Protein AF-A0A401P271-F1 (afdb_monomer_lite)

Radius of gyration: 19.72 Å; chains: 1; bounding box: 43×24×59 Å

Structure (mmCIF, N/CA/C/O backbone):
data_AF-A0A401P271-F1
#
_entry.id   AF-A0A401P271-F1
#
loop_
_atom_site.group_PDB
_atom_site.id
_atom_site.type_symbol
_atom_site.label_atom_id
_atom_site.label_alt_id
_atom_site.label_comp_id
_atom_site.label_asym_id
_atom_site.label_entity_id
_atom_site.label_seq_id
_atom_site.pdbx_PDB_ins_code
_atom_site.Cartn_x
_atom_site.Cartn_y
_atom_site.Cartn_z
_atom_site.occupancy
_atom_site.B_iso_or_equiv
_atom_site.auth_seq_id
_atom_site.auth_comp_id
_atom_site.auth_asym_id
_atom_site.auth_atom_id
_atom_site.pdbx_PDB_model_num
ATOM 1 N N . MET A 1 1 ? -1.888 -8.517 13.134 1.00 78.06 1 MET A N 1
ATOM 2 C CA . MET A 1 1 ? -0.996 -9.014 12.062 1.00 78.06 1 MET A CA 1
ATOM 3 C C . MET A 1 1 ? -1.303 -8.370 10.717 1.00 78.06 1 MET A C 1
ATOM 5 O O . MET A 1 1 ? -0.368 -7.885 10.106 1.00 78.06 1 MET A O 1
ATOM 9 N N . ILE A 1 2 ? -2.577 -8.272 10.311 1.00 83.25 2 ILE A N 1
ATOM 10 C CA . ILE A 1 2 ? -3.000 -7.680 9.024 1.00 83.25 2 ILE A CA 1
ATOM 11 C C . ILE A 1 2 ? -2.394 -6.288 8.758 1.00 83.25 2 ILE A C 1
ATOM 13 O O . ILE A 1 2 ? -1.794 -6.105 7.713 1.00 83.25 2 ILE A O 1
ATOM 17 N N . PHE A 1 3 ? -2.437 -5.361 9.724 1.00 85.31 3 PHE A N 1
ATOM 18 C CA . PHE A 1 3 ? -1.836 -4.020 9.586 1.00 85.31 3 PHE A CA 1
ATOM 19 C C . PHE A 1 3 ? -0.322 -4.030 9.295 1.00 85.31 3 PHE A C 1
ATOM 21 O O . PHE A 1 3 ? 0.171 -3.300 8.441 1.00 85.31 3 PHE A O 1
ATOM 28 N N . ILE A 1 4 ? 0.439 -4.863 10.012 1.00 85.88 4 ILE A N 1
ATOM 29 C CA . ILE A 1 4 ? 1.894 -4.948 9.816 1.00 85.88 4 ILE A CA 1
ATOM 30 C C . ILE A 1 4 ? 2.199 -5.623 8.478 1.00 85.88 4 ILE A C 1
ATOM 32 O O . ILE A 1 4 ? 3.094 -5.184 7.764 1.00 85.88 4 ILE A O 1
ATOM 36 N N . LEU A 1 5 ? 1.437 -6.654 8.110 1.00 86.44 5 LEU A N 1
ATOM 37 C CA . LEU A 1 5 ? 1.614 -7.357 6.845 1.00 86.44 5 LEU A CA 1
ATOM 38 C C . LEU A 1 5 ? 1.284 -6.457 5.642 1.00 86.44 5 LEU A C 1
ATOM 40 O O . LEU A 1 5 ? 2.012 -6.488 4.655 1.00 86.44 5 LEU A O 1
ATOM 44 N N . SER A 1 6 ? 0.251 -5.614 5.738 1.00 85.38 6 SER A N 1
ATOM 45 C CA . SER A 1 6 ? -0.121 -4.692 4.659 1.00 85.38 6 SER A CA 1
ATOM 46 C C . SER A 1 6 ? 0.907 -3.581 4.438 1.00 85.38 6 SER A C 1
ATOM 48 O O . SER A 1 6 ? 1.086 -3.139 3.311 1.00 85.38 6 SER A O 1
ATOM 50 N N . LEU A 1 7 ? 1.597 -3.132 5.490 1.00 85.38 7 LEU A N 1
ATOM 51 C CA . LEU A 1 7 ? 2.598 -2.067 5.381 1.00 85.38 7 LEU A CA 1
ATOM 52 C C . LEU A 1 7 ? 4.010 -2.616 5.178 1.00 85.38 7 LEU A C 1
ATOM 54 O O . LEU A 1 7 ? 4.631 -2.404 4.140 1.00 85.38 7 LEU A O 1
ATOM 58 N N . PHE A 1 8 ? 4.515 -3.357 6.161 1.00 87.81 8 PHE A N 1
ATOM 59 C CA . PHE A 1 8 ? 5.881 -3.874 6.151 1.00 87.81 8 PHE A CA 1
ATOM 60 C C . PHE A 1 8 ? 6.037 -5.097 5.251 1.00 87.81 8 PHE A C 1
ATOM 62 O O . PHE A 1 8 ? 7.075 -5.246 4.615 1.00 87.81 8 PHE A O 1
ATOM 69 N N . GLY A 1 9 ? 5.017 -5.955 5.164 1.00 89.69 9 GLY A N 1
ATOM 70 C CA . GLY A 1 9 ? 5.049 -7.109 4.261 1.00 89.69 9 GLY A CA 1
ATOM 71 C C . GLY A 1 9 ? 5.098 -6.680 2.795 1.00 89.69 9 GLY A C 1
ATOM 72 O O . GLY A 1 9 ? 5.926 -7.181 2.039 1.00 89.69 9 GLY A O 1
ATOM 73 N N . TYR A 1 10 ? 4.284 -5.694 2.412 1.00 88.94 10 TYR A N 1
ATOM 74 C CA . TYR A 1 10 ? 4.315 -5.127 1.062 1.00 88.94 10 TYR A CA 1
ATOM 75 C C . TYR A 1 10 ? 5.631 -4.394 0.756 1.00 88.94 10 TYR A C 1
ATOM 77 O O . TYR A 1 10 ? 6.183 -4.542 -0.333 1.00 88.94 10 TYR A O 1
ATOM 85 N N . LEU A 1 11 ? 6.191 -3.670 1.732 1.00 87.50 11 LEU A N 1
ATOM 86 C CA . LEU A 1 11 ? 7.499 -3.028 1.587 1.00 87.50 11 LEU A CA 1
ATOM 87 C C . LEU A 1 11 ? 8.622 -4.056 1.383 1.00 87.50 11 LEU A C 1
ATOM 89 O O . LEU A 1 11 ? 9.438 -3.898 0.477 1.00 87.50 11 LEU A O 1
ATOM 93 N N . ALA A 1 12 ? 8.649 -5.132 2.174 1.00 89.25 12 ALA A N 1
ATOM 94 C CA . ALA A 1 12 ? 9.623 -6.210 2.008 1.00 89.25 12 ALA A CA 1
ATOM 95 C C . ALA A 1 12 ? 9.479 -6.896 0.641 1.00 89.25 12 ALA A C 1
ATOM 97 O O . ALA A 1 12 ? 10.479 -7.144 -0.032 1.00 89.25 12 ALA A O 1
ATOM 98 N N . PHE A 1 13 ? 8.240 -7.133 0.199 1.00 88.56 13 PHE A N 1
ATOM 99 C CA . PHE A 1 13 ? 7.954 -7.651 -1.135 1.00 88.56 13 PHE A CA 1
ATOM 100 C C . PHE A 1 13 ? 8.506 -6.737 -2.239 1.00 88.56 13 PHE A C 1
ATOM 102 O O . PHE A 1 13 ? 9.190 -7.230 -3.131 1.00 88.56 13 PHE A O 1
ATOM 109 N N . MET A 1 14 ? 8.302 -5.415 -2.156 1.00 84.69 14 MET A N 1
ATOM 110 C CA . MET A 1 14 ? 8.881 -4.469 -3.120 1.00 84.69 14 MET A CA 1
ATOM 111 C C . MET A 1 14 ? 10.412 -4.497 -3.145 1.00 84.69 14 MET A C 1
ATOM 113 O O . MET A 1 14 ? 11.004 -4.381 -4.215 1.00 84.69 14 MET A O 1
ATOM 117 N N . VAL A 1 15 ? 11.067 -4.637 -1.988 1.00 86.06 15 VAL A N 1
ATOM 118 C CA . VAL A 1 15 ? 12.535 -4.721 -1.908 1.00 86.06 15 VAL A CA 1
ATOM 119 C C . VAL A 1 15 ? 13.042 -5.976 -2.612 1.00 86.06 15 VAL A C 1
ATOM 121 O O . VAL A 1 15 ? 13.961 -5.887 -3.424 1.00 86.06 15 VAL A O 1
ATOM 124 N N . ILE A 1 16 ? 12.410 -7.124 -2.354 1.00 86.94 16 ILE A N 1
ATOM 125 C CA . ILE A 1 16 ? 12.752 -8.391 -3.011 1.00 86.94 16 ILE A CA 1
ATOM 126 C C . ILE A 1 16 ? 12.487 -8.291 -4.518 1.00 86.94 16 ILE A C 1
ATOM 128 O O . ILE A 1 16 ? 13.346 -8.652 -5.317 1.00 86.94 16 ILE A O 1
ATOM 132 N N . PHE A 1 17 ? 11.342 -7.733 -4.919 1.00 83.25 17 PHE A N 1
ATOM 133 C CA . PHE A 1 17 ? 10.996 -7.543 -6.326 1.00 83.25 17 PHE A CA 1
ATOM 134 C C . PHE A 1 17 ? 12.008 -6.643 -7.043 1.00 83.25 17 PHE A C 1
ATOM 136 O O . PHE A 1 17 ? 12.480 -6.983 -8.127 1.00 83.25 17 PHE A O 1
ATOM 143 N N . LYS A 1 18 ? 12.412 -5.533 -6.410 1.00 79.50 18 LYS A N 1
ATOM 144 C CA . LYS A 1 18 ? 13.455 -4.650 -6.937 1.00 79.50 18 LYS A CA 1
ATOM 145 C C . LYS A 1 18 ? 14.773 -5.398 -7.122 1.00 79.50 18 LYS A C 1
ATOM 147 O O . LYS A 1 18 ? 15.392 -5.240 -8.165 1.00 79.50 18 LYS A O 1
ATOM 152 N N . TRP A 1 19 ? 15.192 -6.211 -6.152 1.00 80.12 19 TRP A N 1
ATOM 153 C CA . TRP A 1 19 ? 16.415 -7.016 -6.261 1.00 80.12 19 TRP A CA 1
ATOM 154 C C . TRP A 1 19 ? 16.359 -8.065 -7.374 1.00 80.12 19 TRP A C 1
ATOM 156 O O . TRP A 1 19 ? 17.380 -8.326 -8.000 1.00 80.12 19 TRP A O 1
ATOM 166 N N . CYS A 1 20 ? 15.191 -8.654 -7.639 1.00 79.19 20 CYS A N 1
ATOM 167 C CA . CYS A 1 20 ? 15.037 -9.634 -8.714 1.00 79.19 20 CYS A CA 1
ATOM 168 C C . CYS A 1 20 ? 15.005 -8.999 -10.114 1.00 79.19 20 CYS A C 1
ATOM 170 O O . CYS A 1 20 ? 15.513 -9.604 -11.053 1.00 79.19 20 CYS A O 1
ATOM 172 N N . PHE A 1 21 ? 14.404 -7.813 -10.264 1.00 69.44 21 PHE A N 1
ATOM 173 C CA . PHE A 1 21 ? 14.169 -7.191 -11.576 1.00 69.44 21 PHE A CA 1
ATOM 174 C C . PHE A 1 21 ? 15.183 -6.104 -11.966 1.00 69.44 21 PHE A C 1
ATOM 176 O O . PHE A 1 21 ? 15.479 -5.956 -13.151 1.00 69.44 21 PHE A O 1
ATOM 183 N N . TYR A 1 22 ? 15.739 -5.346 -11.016 1.00 68.50 22 TYR A N 1
ATOM 184 C CA . TYR A 1 22 ? 16.688 -4.267 -11.313 1.00 68.50 22 TYR A CA 1
ATOM 185 C C . TYR A 1 22 ? 18.136 -4.742 -11.132 1.00 68.50 22 TYR A C 1
ATOM 187 O O . TYR A 1 22 ? 18.648 -4.811 -10.017 1.00 68.50 22 TYR A O 1
ATOM 195 N N . ASN A 1 23 ? 18.808 -5.031 -12.2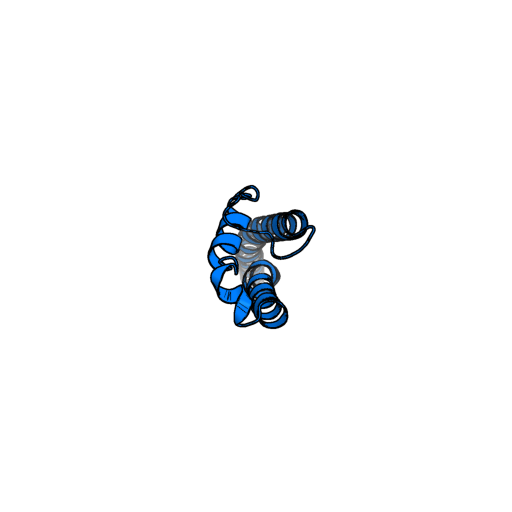52 1.00 59.88 23 ASN A N 1
ATOM 196 C CA . ASN A 1 23 ? 20.247 -5.316 -12.312 1.00 59.88 23 ASN A CA 1
ATOM 197 C C . ASN A 1 23 ? 21.102 -4.031 -12.323 1.00 59.88 23 ASN A C 1
ATOM 199 O O . ASN A 1 23 ? 20.602 -2.932 -12.570 1.00 59.88 23 ASN A O 1
ATOM 203 N N . VAL A 1 24 ? 22.411 -4.187 -12.073 1.00 57.81 24 VAL A N 1
ATOM 204 C CA . VAL A 1 24 ? 23.428 -3.123 -11.896 1.00 57.81 24 VAL A CA 1
ATOM 205 C C . VAL A 1 24 ? 23.394 -2.036 -12.988 1.00 57.81 24 VAL A C 1
ATOM 207 O O . VAL A 1 24 ? 23.649 -0.872 -12.687 1.00 57.81 24 VAL A O 1
ATOM 210 N N . GLU A 1 25 ? 23.000 -2.373 -14.218 1.00 54.78 25 GLU A N 1
ATOM 211 C CA . GLU A 1 25 ? 22.943 -1.444 -15.360 1.00 54.78 25 GLU A CA 1
ATOM 212 C C . GLU A 1 25 ? 21.730 -0.491 -15.357 1.00 54.78 25 GLU A C 1
ATOM 214 O O . GLU A 1 25 ? 21.777 0.569 -15.972 1.00 54.78 25 GLU A O 1
ATOM 219 N N . ILE A 1 26 ? 20.658 -0.815 -14.623 1.00 56.19 26 ILE A N 1
ATOM 220 C CA . ILE A 1 26 ? 19.389 -0.051 -14.590 1.00 56.19 26 ILE A CA 1
ATOM 221 C C . ILE A 1 26 ? 19.219 0.674 -13.239 1.00 56.19 26 ILE A C 1
ATOM 223 O O . ILE A 1 26 ? 18.224 1.351 -12.983 1.00 56.19 26 ILE A O 1
ATOM 227 N N . SER A 1 27 ? 20.218 0.576 -12.355 1.00 55.28 27 SER A N 1
ATOM 228 C CA . SER A 1 27 ? 20.181 1.120 -10.991 1.00 55.28 27 SER A CA 1
ATOM 229 C C . SER A 1 27 ? 19.935 2.638 -10.945 1.00 55.28 27 SER A C 1
ATOM 231 O O . SER A 1 27 ? 19.288 3.127 -10.022 1.00 55.28 27 SER A O 1
ATOM 233 N N . GLN A 1 28 ? 20.375 3.385 -11.966 1.00 55.16 28 GLN A N 1
ATOM 234 C CA . GLN A 1 28 ? 20.173 4.840 -12.040 1.00 55.16 28 GLN A CA 1
ATOM 235 C C . GLN A 1 28 ? 18.738 5.264 -12.386 1.00 55.16 28 GLN A C 1
ATOM 237 O O . GLN A 1 28 ? 18.345 6.378 -12.058 1.00 55.16 28 GLN A O 1
ATOM 242 N N . ILE A 1 29 ? 17.957 4.384 -13.017 1.00 58.47 29 ILE A N 1
ATOM 243 C CA . ILE A 1 29 ? 16.548 4.627 -13.382 1.00 58.47 29 ILE A CA 1
ATOM 244 C C . ILE A 1 29 ? 15.619 3.966 -12.347 1.00 58.47 29 ILE A C 1
ATOM 246 O O . ILE A 1 29 ? 14.399 4.110 -12.393 1.00 58.47 29 ILE A O 1
ATOM 250 N N . ALA A 1 30 ? 16.189 3.223 -11.394 1.00 62.97 30 ALA A N 1
ATOM 251 C CA . ALA A 1 30 ? 15.430 2.435 -10.446 1.00 62.97 30 ALA A CA 1
ATOM 252 C C . ALA A 1 30 ? 14.615 3.348 -9.513 1.00 62.97 30 ALA A C 1
ATOM 254 O O . ALA A 1 30 ? 15.204 4.121 -8.747 1.00 62.97 30 ALA A O 1
ATOM 255 N N . PRO A 1 31 ? 13.277 3.223 -9.504 1.00 67.75 31 PRO A N 1
ATOM 256 C CA . PRO A 1 31 ? 12.430 4.071 -8.689 1.00 67.75 31 PRO A CA 1
ATOM 257 C C . PRO A 1 31 ? 12.767 3.947 -7.202 1.00 67.75 31 PRO A C 1
ATOM 259 O O . PRO A 1 31 ? 13.207 2.899 -6.691 1.00 67.75 31 PRO A O 1
ATOM 262 N N . SER A 1 32 ? 12.556 5.039 -6.476 1.00 80.81 32 SER A N 1
ATOM 263 C CA . SER A 1 32 ? 12.790 5.060 -5.039 1.00 80.81 32 SER A CA 1
ATOM 264 C C . SER A 1 32 ? 11.629 4.373 -4.323 1.00 80.81 32 SER A C 1
ATOM 266 O O . SER A 1 32 ? 10.548 4.943 -4.201 1.00 80.81 32 SER A O 1
ATOM 268 N N . ILE A 1 33 ? 11.863 3.161 -3.801 1.00 82.94 33 ILE A N 1
ATOM 269 C CA . ILE A 1 33 ? 10.866 2.371 -3.042 1.00 82.94 33 ILE A CA 1
ATOM 270 C C . ILE A 1 33 ? 10.225 3.212 -1.931 1.00 82.94 33 ILE A C 1
ATOM 272 O O . ILE A 1 33 ? 9.024 3.130 -1.702 1.00 82.94 33 ILE A O 1
ATOM 276 N N . LEU A 1 34 ? 11.023 4.050 -1.263 1.00 82.62 34 LEU A N 1
ATOM 277 C CA . LEU A 1 34 ? 10.554 4.933 -0.198 1.00 82.62 34 LEU A CA 1
ATOM 278 C C . LEU A 1 34 ? 9.523 5.947 -0.720 1.00 82.62 34 LEU A C 1
ATOM 280 O O . LEU A 1 34 ? 8.467 6.101 -0.115 1.00 82.62 34 LEU A O 1
ATOM 284 N N . ILE A 1 35 ? 9.778 6.587 -1.865 1.00 84.00 35 ILE A N 1
ATOM 285 C CA . ILE A 1 35 ? 8.814 7.509 -2.478 1.00 84.00 35 ILE A CA 1
ATOM 286 C C . ILE A 1 35 ? 7.557 6.767 -2.929 1.00 84.00 35 ILE A C 1
ATOM 288 O O . ILE A 1 35 ? 6.466 7.242 -2.639 1.00 84.00 35 ILE A O 1
ATOM 292 N N . HIS A 1 36 ? 7.665 5.572 -3.519 1.00 83.56 36 HIS A N 1
ATOM 293 C CA . HIS A 1 36 ? 6.481 4.751 -3.813 1.00 83.56 36 HIS A CA 1
ATOM 294 C C . HIS A 1 36 ? 5.678 4.397 -2.560 1.00 83.56 36 HIS A C 1
ATOM 296 O O . HIS A 1 36 ? 4.450 4.382 -2.600 1.00 83.56 36 HIS A O 1
ATOM 302 N N . PHE A 1 37 ? 6.355 4.133 -1.445 1.00 85.44 37 PHE A N 1
ATOM 303 C CA . PHE A 1 37 ? 5.708 3.858 -0.171 1.00 85.44 37 PHE A CA 1
ATOM 304 C C . PHE A 1 37 ? 4.971 5.090 0.373 1.00 85.44 37 PHE A C 1
ATOM 306 O O . PHE A 1 37 ? 3.837 4.962 0.822 1.00 85.44 37 PHE A O 1
ATOM 313 N N . ILE A 1 38 ? 5.558 6.288 0.279 1.00 87.38 38 ILE A N 1
ATOM 314 C CA . ILE A 1 38 ? 4.886 7.547 0.650 1.00 87.38 38 ILE A CA 1
ATOM 315 C C . ILE A 1 38 ? 3.690 7.812 -0.273 1.00 87.38 38 ILE A C 1
ATOM 317 O O . ILE A 1 38 ? 2.583 8.077 0.195 1.00 87.38 38 ILE A O 1
ATOM 321 N N . ASN A 1 39 ? 3.906 7.707 -1.582 1.00 87.25 39 ASN A N 1
ATOM 322 C CA . ASN A 1 39 ? 2.907 7.969 -2.611 1.00 87.25 39 ASN A CA 1
ATOM 323 C C . ASN A 1 39 ? 1.701 7.032 -2.513 1.00 87.25 39 ASN A C 1
ATOM 325 O O . ASN A 1 39 ? 0.580 7.470 -2.749 1.00 87.25 39 ASN A O 1
ATOM 329 N N . MET A 1 40 ? 1.904 5.785 -2.081 1.00 87.06 40 MET A N 1
ATOM 330 C CA . MET A 1 40 ? 0.821 4.854 -1.767 1.00 87.06 40 MET A CA 1
ATOM 331 C C . MET A 1 40 ? -0.129 5.426 -0.705 1.00 87.06 40 MET A C 1
ATOM 333 O O . MET A 1 40 ? -1.337 5.370 -0.898 1.00 87.06 40 MET A O 1
ATOM 337 N N . PHE A 1 41 ? 0.384 6.014 0.383 1.00 85.94 41 PHE A N 1
ATOM 338 C CA . PHE A 1 41 ? -0.458 6.640 1.415 1.00 85.94 41 PHE A CA 1
ATOM 339 C C . PHE A 1 41 ? -1.103 7.951 0.963 1.00 85.94 41 PHE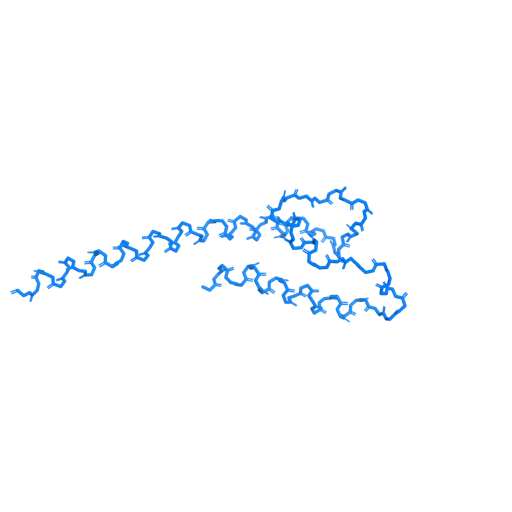 A C 1
ATOM 341 O O . PHE A 1 41 ? -2.180 8.296 1.444 1.00 85.94 41 PHE A O 1
ATOM 348 N N . LEU A 1 42 ? -0.439 8.684 0.066 1.00 86.00 42 LEU A N 1
ATOM 349 C CA . LEU A 1 42 ? -0.949 9.931 -0.505 1.00 86.00 42 LEU A CA 1
ATOM 350 C C . LEU A 1 42 ? -1.897 9.709 -1.694 1.00 86.00 42 LEU A C 1
ATOM 352 O O . LEU A 1 42 ? -2.490 10.673 -2.167 1.00 86.00 42 LEU A O 1
ATOM 356 N N . PHE A 1 43 ? -2.0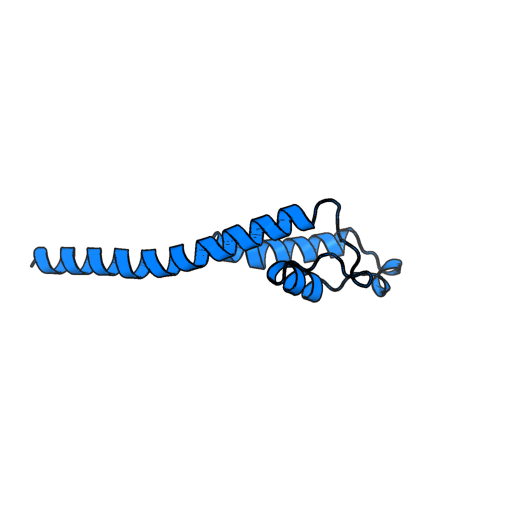56 8.464 -2.161 1.00 83.88 43 PHE A N 1
ATOM 357 C CA . PHE A 1 43 ? -2.784 8.104 -3.382 1.00 83.88 43 PHE A CA 1
ATOM 358 C C . PHE A 1 43 ? -2.288 8.854 -4.636 1.00 83.88 43 PHE A C 1
ATOM 360 O O . PHE A 1 43 ? -3.061 9.181 -5.539 1.00 83.88 43 PHE A O 1
ATOM 367 N N . THR A 1 44 ? -0.981 9.115 -4.705 1.00 83.06 44 THR A N 1
ATOM 368 C CA . THR A 1 44 ? -0.336 9.849 -5.802 1.00 83.06 44 THR A CA 1
ATOM 369 C C . THR A 1 44 ? 0.364 8.877 -6.748 1.00 83.06 44 THR A C 1
ATOM 371 O O . THR A 1 44 ? 1.439 8.379 -6.433 1.00 83.06 44 THR A O 1
ATOM 374 N N . TYR A 1 45 ? -0.210 8.624 -7.928 1.00 79.12 45 TYR A N 1
ATOM 375 C CA . TYR A 1 45 ? 0.324 7.631 -8.883 1.00 79.12 45 TYR A CA 1
ATOM 376 C C . TYR A 1 45 ? 0.824 8.225 -10.212 1.00 79.12 45 TYR A C 1
ATOM 378 O O . TYR A 1 45 ? 1.453 7.524 -10.994 1.00 79.12 45 TYR A O 1
ATOM 386 N N . ASN A 1 46 ? 0.588 9.518 -10.458 1.00 70.69 46 ASN A N 1
ATOM 387 C CA . ASN A 1 46 ? 0.849 10.179 -11.747 1.00 70.69 46 ASN A CA 1
ATOM 388 C C . ASN A 1 46 ? 2.192 10.929 -11.811 1.00 70.69 46 ASN A C 1
ATOM 390 O O . ASN A 1 46 ? 2.304 11.920 -12.529 1.00 70.69 46 ASN A O 1
ATOM 394 N N . ASP A 1 47 ? 3.195 10.523 -11.033 1.00 73.56 47 ASP A N 1
ATOM 395 C CA . ASP A 1 47 ? 4.489 11.208 -11.031 1.00 73.56 47 ASP A CA 1
ATOM 396 C C . ASP A 1 47 ? 5.381 10.678 -12.172 1.00 73.56 47 ASP A C 1
ATOM 398 O O . ASP A 1 47 ? 5.821 9.527 -12.110 1.00 73.56 47 ASP A O 1
ATOM 402 N N . PRO A 1 48 ? 5.685 11.488 -13.207 1.00 67.44 48 PRO A N 1
ATOM 403 C CA . PRO A 1 48 ? 6.515 11.061 -14.335 1.00 67.44 48 PRO A CA 1
ATOM 404 C C . PRO A 1 48 ? 7.959 10.727 -13.932 1.00 67.44 48 PRO A C 1
ATOM 406 O O . PRO A 1 48 ? 8.668 10.068 -14.688 1.00 67.44 48 PRO A O 1
ATOM 409 N N . SER A 1 49 ? 8.396 11.147 -12.742 1.00 68.06 49 SER A N 1
ATOM 410 C CA . SER A 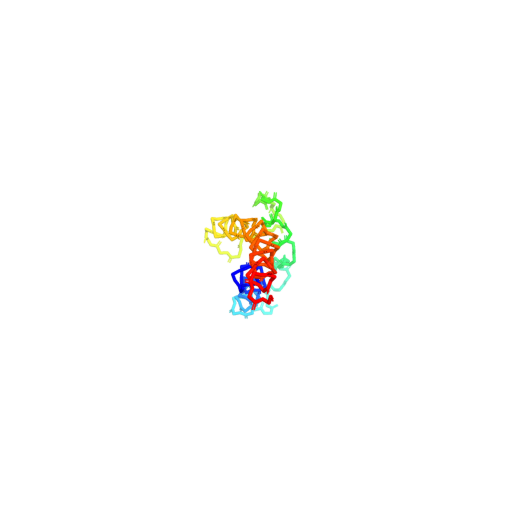1 49 ? 9.724 10.843 -12.197 1.00 68.06 49 SER A CA 1
ATOM 411 C C . SER A 1 49 ? 9.783 9.473 -11.508 1.00 68.06 49 SER A C 1
ATOM 413 O O . SER A 1 49 ? 10.870 8.991 -11.199 1.00 68.06 49 SER A O 1
ATOM 415 N N . ASN A 1 50 ? 8.630 8.845 -11.246 1.00 69.94 50 ASN A N 1
ATOM 416 C CA . ASN A 1 50 ? 8.518 7.572 -10.538 1.00 69.94 50 ASN A CA 1
ATOM 417 C C . ASN A 1 50 ? 7.776 6.549 -11.400 1.00 69.94 50 ASN A C 1
ATOM 419 O O . ASN A 1 50 ? 6.558 6.394 -11.324 1.00 69.94 50 ASN A O 1
ATOM 423 N N . VAL A 1 51 ? 8.542 5.829 -12.217 1.00 73.12 51 VAL A N 1
ATOM 424 C CA . VAL A 1 51 ? 8.025 4.751 -13.066 1.00 73.12 51 VAL A CA 1
A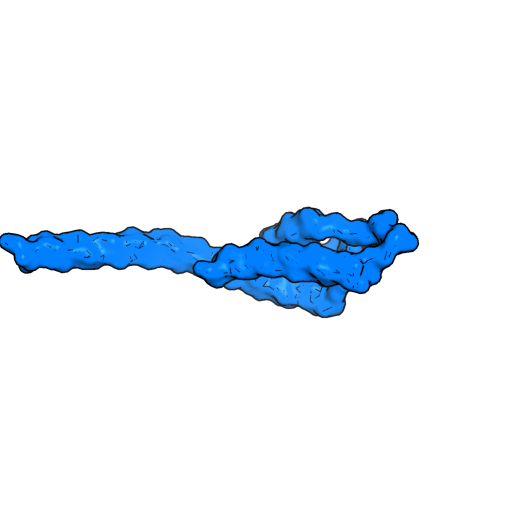TOM 425 C C . VAL A 1 51 ? 7.393 3.659 -12.196 1.00 73.12 51 VAL A C 1
ATOM 427 O O . VAL A 1 51 ? 7.946 3.280 -11.164 1.00 73.12 51 VAL A O 1
ATOM 430 N N . SER A 1 52 ? 6.234 3.143 -12.609 1.00 73.31 52 SER A N 1
ATOM 431 C CA . SER A 1 52 ? 5.589 2.017 -11.920 1.00 73.31 52 SER A CA 1
ATOM 432 C C . SER A 1 52 ? 6.488 0.777 -11.962 1.00 73.31 52 SER A C 1
ATOM 434 O O . SER A 1 52 ? 7.040 0.449 -13.009 1.00 73.31 52 SER A O 1
ATOM 436 N N . LEU A 1 53 ? 6.636 0.084 -10.828 1.00 73.94 53 LEU A N 1
ATOM 437 C CA . LEU A 1 53 ? 7.429 -1.146 -10.726 1.00 73.94 53 LEU A CA 1
ATOM 438 C C . LEU A 1 53 ? 6.776 -2.311 -11.483 1.00 73.94 53 LEU A C 1
ATOM 440 O O . LEU A 1 53 ? 7.482 -3.211 -11.930 1.00 73.94 53 LEU A O 1
ATOM 444 N N . TYR A 1 54 ? 5.443 -2.335 -11.554 1.00 76.94 54 TYR A N 1
ATOM 445 C CA . TYR A 1 54 ? 4.670 -3.392 -12.204 1.00 76.94 54 TYR A CA 1
ATOM 446 C C . TYR A 1 54 ? 3.281 -2.892 -12.633 1.00 76.94 54 TYR A C 1
ATOM 448 O O . TYR A 1 54 ? 2.747 -1.932 -12.066 1.00 76.94 54 TYR A O 1
ATOM 456 N N . ASP A 1 55 ? 2.682 -3.560 -13.619 1.00 77.62 55 ASP A N 1
ATOM 457 C CA . ASP A 1 55 ? 1.332 -3.252 -14.100 1.00 77.62 55 ASP A CA 1
ATOM 458 C C . ASP A 1 55 ? 0.282 -3.485 -12.998 1.00 77.62 55 ASP A C 1
ATOM 460 O O . ASP A 1 55 ? 0.359 -4.453 -12.245 1.00 77.62 55 ASP A O 1
ATOM 464 N N . HIS A 1 56 ? -0.711 -2.596 -12.886 1.00 83.38 56 HIS A N 1
ATOM 465 C CA . HIS A 1 56 ? -1.745 -2.609 -11.829 1.00 83.38 56 HIS A CA 1
ATOM 466 C C . HIS A 1 56 ? -1.244 -2.341 -10.394 1.00 83.38 56 HIS A C 1
ATOM 468 O O . HIS A 1 56 ? -1.948 -2.608 -9.415 1.00 83.38 56 HIS A O 1
ATOM 474 N N . GLN A 1 57 ? -0.060 -1.743 -10.229 1.00 82.69 57 GLN A N 1
ATOM 475 C CA . GLN A 1 57 ? 0.455 -1.353 -8.912 1.00 82.69 57 GLN A CA 1
ATOM 476 C C . GLN A 1 57 ? -0.507 -0.453 -8.123 1.00 82.69 57 GLN A C 1
ATOM 478 O O . GLN A 1 57 ? -0.674 -0.646 -6.918 1.00 82.69 57 GLN A O 1
ATOM 483 N N . GLN A 1 58 ? -1.190 0.477 -8.794 1.00 86.19 58 GLN A N 1
ATOM 484 C CA . GLN A 1 58 ? -2.152 1.387 -8.168 1.00 86.19 58 GLN A CA 1
ATOM 485 C C . GLN A 1 58 ? -3.307 0.653 -7.466 1.00 86.19 58 GLN A C 1
ATOM 487 O O . GLN A 1 58 ? -3.692 1.040 -6.360 1.00 86.19 58 GLN A O 1
ATOM 492 N N . GLU A 1 59 ? -3.851 -0.400 -8.078 1.00 88.44 59 GLU A N 1
ATOM 493 C CA . GLU A 1 59 ? -4.995 -1.145 -7.540 1.00 88.44 59 GLU A CA 1
ATOM 494 C C . GLU A 1 59 ? -4.618 -1.855 -6.235 1.00 88.44 59 GLU A C 1
ATOM 496 O O . GLU A 1 59 ? -5.296 -1.710 -5.214 1.00 88.44 59 GLU A O 1
ATOM 501 N N . ILE A 1 60 ? -3.477 -2.553 -6.243 1.00 89.12 60 ILE A N 1
ATOM 502 C CA . ILE A 1 60 ? -2.964 -3.285 -5.078 1.00 89.12 60 ILE A CA 1
ATOM 503 C C . ILE A 1 60 ? -2.607 -2.315 -3.946 1.00 89.12 60 ILE A C 1
ATOM 505 O O . ILE A 1 60 ? -2.983 -2.546 -2.795 1.00 89.12 60 ILE A O 1
ATOM 509 N N . GLN A 1 61 ? -1.922 -1.211 -4.262 1.00 89.50 61 GLN A N 1
ATOM 510 C CA . GLN A 1 61 ? -1.546 -0.190 -3.282 1.00 89.50 61 GLN A CA 1
ATOM 511 C C . GLN A 1 61 ? -2.764 0.458 -2.630 1.00 89.50 61 GLN A C 1
ATOM 513 O O . GLN A 1 61 ? -2.832 0.535 -1.403 1.00 89.50 61 GLN A O 1
ATOM 518 N N . SER A 1 62 ? -3.754 0.855 -3.430 1.00 89.81 62 SER A N 1
ATOM 519 C CA . SER A 1 62 ? -4.991 1.451 -2.922 1.00 89.81 62 SER A CA 1
ATOM 520 C C . SER A 1 62 ? -5.732 0.485 -1.995 1.00 89.81 62 SER A C 1
ATOM 522 O O . SER A 1 62 ? -6.147 0.865 -0.899 1.00 89.81 62 SER A O 1
ATOM 524 N N . PHE A 1 63 ? -5.838 -0.788 -2.388 1.00 91.69 63 PHE A N 1
ATOM 525 C CA . PHE A 1 63 ? -6.463 -1.825 -1.569 1.00 91.69 63 PHE A CA 1
ATOM 526 C C . PHE A 1 63 ? -5.745 -2.024 -0.223 1.00 91.69 63 PHE A C 1
ATOM 528 O O . PHE A 1 63 ? -6.388 -2.044 0.829 1.00 91.69 63 PHE A O 1
ATOM 535 N N . LEU A 1 64 ? -4.410 -2.112 -0.230 1.00 89.62 64 LEU A N 1
ATOM 536 C CA . LEU A 1 64 ? -3.595 -2.260 0.982 1.00 89.62 64 LEU A CA 1
ATOM 537 C C . LEU A 1 64 ? -3.774 -1.087 1.953 1.00 89.62 64 LEU A C 1
ATOM 539 O O . LEU A 1 64 ? -3.874 -1.312 3.161 1.00 89.62 64 LEU A O 1
ATOM 543 N N . VAL A 1 65 ? -3.847 0.149 1.446 1.00 89.75 65 VAL A N 1
ATOM 544 C CA . VAL A 1 65 ? -4.072 1.341 2.280 1.00 89.75 65 VAL A CA 1
ATOM 545 C C . VAL A 1 65 ? -5.461 1.327 2.902 1.00 89.75 65 VAL A C 1
ATOM 547 O O . VAL A 1 65 ? -5.585 1.586 4.097 1.00 89.75 65 VAL A O 1
ATOM 550 N N . ILE A 1 66 ? -6.501 0.968 2.145 1.00 91.56 66 ILE A N 1
ATOM 551 C CA . ILE A 1 66 ? -7.868 0.860 2.677 1.00 91.56 66 ILE A CA 1
ATOM 552 C C . ILE A 1 66 ? -7.917 -0.159 3.823 1.00 91.56 66 ILE A C 1
ATOM 554 O O . ILE A 1 66 ? -8.444 0.134 4.898 1.00 91.56 66 ILE A O 1
ATOM 558 N N . VAL A 1 67 ? -7.3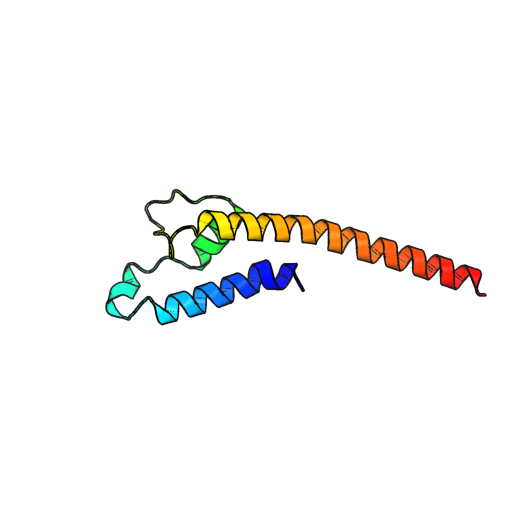04 -1.332 3.637 1.00 90.56 67 VAL A N 1
ATOM 559 C CA . VAL A 1 67 ? -7.203 -2.358 4.685 1.00 90.56 67 VAL A CA 1
ATOM 560 C C . VAL A 1 67 ? -6.432 -1.837 5.900 1.00 90.56 67 VAL A C 1
ATOM 562 O O . VAL A 1 67 ? -6.856 -2.061 7.037 1.00 90.56 67 VAL A O 1
ATOM 565 N N . ALA A 1 68 ? -5.329 -1.113 5.688 1.00 89.19 68 ALA A N 1
ATOM 566 C CA . ALA A 1 68 ? -4.550 -0.519 6.769 1.00 89.19 68 ALA A CA 1
ATOM 567 C C . ALA A 1 68 ? -5.363 0.523 7.557 1.00 89.19 68 ALA A C 1
ATOM 569 O O . ALA A 1 68 ? -5.353 0.489 8.789 1.00 89.19 68 ALA A O 1
ATOM 570 N N . ILE A 1 69 ? -6.121 1.387 6.872 1.00 90.00 69 ILE A N 1
ATOM 571 C CA . ILE A 1 69 ? -6.995 2.393 7.491 1.00 90.00 69 ILE A CA 1
ATOM 572 C C . ILE A 1 69 ? -8.103 1.728 8.304 1.00 90.00 69 ILE A C 1
ATOM 574 O O . ILE A 1 69 ? -8.363 2.180 9.410 1.00 90.00 69 ILE A O 1
ATOM 578 N N . ILE A 1 70 ? -8.720 0.645 7.819 1.00 90.50 70 ILE A N 1
ATOM 579 C CA . ILE A 1 70 ? -9.757 -0.107 8.554 1.00 90.50 70 ILE A CA 1
ATOM 580 C C . ILE A 1 70 ? -9.166 -0.849 9.764 1.00 90.50 70 ILE A C 1
ATOM 582 O O . ILE A 1 70 ? -9.815 -0.981 10.806 1.00 90.50 70 ILE A O 1
ATOM 586 N N . ALA A 1 71 ? -7.917 -1.310 9.673 1.00 87.56 71 ALA A N 1
ATOM 587 C CA . ALA A 1 71 ? -7.257 -2.010 10.770 1.00 87.56 71 ALA A CA 1
ATOM 588 C C . ALA A 1 71 ? -6.971 -1.102 11.984 1.00 87.56 71 ALA A C 1
ATOM 590 O O . ALA A 1 71 ? -6.964 -1.595 13.114 1.00 87.56 71 ALA A O 1
ATOM 591 N N . VAL A 1 72 ? -6.776 0.207 11.784 1.00 86.75 72 VAL A N 1
ATOM 592 C CA . VAL A 1 72 ? -6.546 1.184 12.868 1.00 86.75 72 VAL A CA 1
ATOM 593 C C . VAL A 1 72 ? -7.734 1.285 13.842 1.00 86.75 72 VAL A C 1
ATOM 595 O O . VAL A 1 72 ? -7.531 1.009 15.028 1.00 86.75 72 VAL A O 1
ATOM 598 N N . PRO A 1 73 ? -8.975 1.612 13.419 1.00 86.19 73 PRO A N 1
ATOM 599 C CA . PRO A 1 73 ? -10.129 1.621 14.307 1.00 86.19 73 PRO A CA 1
ATOM 600 C C . PRO A 1 73 ? -10.413 0.221 14.854 1.00 86.19 73 PRO A C 1
ATOM 602 O O . PRO A 1 73 ? -10.753 0.095 16.025 1.00 86.19 73 PRO A O 1
ATOM 605 N N . TRP A 1 74 ? -10.194 -0.847 14.078 1.00 86.38 74 TRP A N 1
ATOM 606 C CA . TRP A 1 74 ? -10.341 -2.218 14.574 1.00 86.38 74 TRP A CA 1
ATOM 607 C C . TRP A 1 74 ? -9.447 -2.475 15.800 1.00 86.38 74 TRP A C 1
ATOM 609 O O . TRP A 1 74 ? -9.931 -2.931 16.835 1.00 86.38 74 TRP A O 1
ATOM 619 N N . MET A 1 75 ? -8.161 -2.110 15.740 1.00 81.50 75 MET A N 1
ATOM 620 C CA . MET A 1 75 ? -7.240 -2.233 16.878 1.00 81.50 75 MET A CA 1
ATOM 621 C C . MET A 1 75 ? -7.579 -1.279 18.026 1.00 81.50 75 MET A C 1
ATOM 623 O O . MET A 1 75 ? -7.479 -1.677 19.191 1.00 81.50 75 MET A O 1
ATOM 627 N N . LEU A 1 76 ? -7.985 -0.047 17.707 1.00 83.75 76 LEU A N 1
ATOM 628 C CA . LEU A 1 76 ? -8.315 0.972 18.696 1.00 83.75 76 LEU A CA 1
ATOM 629 C C . LEU A 1 76 ? -9.595 0.641 19.464 1.00 83.75 76 LEU A C 1
ATOM 631 O O . LEU A 1 76 ? -9.633 0.902 20.654 1.00 83.75 76 LEU A O 1
ATOM 635 N N . PHE A 1 77 ? -10.618 0.060 18.832 1.00 81.00 77 PHE A N 1
ATOM 636 C CA . PHE A 1 77 ? -11.894 -0.255 19.482 1.00 81.00 77 PHE A CA 1
ATOM 637 C C . PHE A 1 77 ? -11.913 -1.642 20.130 1.00 81.00 77 PHE A C 1
ATOM 639 O O . PHE A 1 77 ? -12.445 -1.786 21.232 1.00 81.00 77 PHE A O 1
ATOM 646 N N . LEU A 1 78 ? -11.304 -2.666 19.519 1.00 74.75 78 LEU A N 1
ATOM 647 C CA . LEU A 1 78 ? -11.339 -4.019 20.088 1.00 74.75 78 LEU A CA 1
ATOM 648 C C . LEU A 1 78 ? -10.603 -4.124 21.417 1.00 74.75 78 LEU A C 1
ATOM 650 O O . LEU A 1 78 ? -11.142 -4.713 22.351 1.00 74.75 78 LEU A O 1
ATOM 654 N N . LYS A 1 79 ? -9.402 -3.548 21.545 1.00 73.81 79 LYS A N 1
ATOM 655 C CA . LYS A 1 79 ? -8.644 -3.617 22.806 1.00 73.81 79 LYS A CA 1
ATOM 656 C C . LYS A 1 79 ? -9.400 -3.023 24.006 1.00 73.81 79 LYS A C 1
ATOM 658 O O . LYS A 1 79 ? -9.570 -3.750 24.986 1.00 73.81 79 LYS A O 1
ATOM 663 N N . PRO A 1 80 ? -9.875 -1.763 23.984 1.00 78.56 80 PRO A N 1
ATOM 664 C CA . PRO A 1 80 ? -10.590 -1.186 25.119 1.00 78.56 80 PRO A CA 1
ATOM 665 C C . PRO A 1 80 ? -11.956 -1.838 25.342 1.00 78.56 80 PRO A C 1
ATOM 667 O O . PRO A 1 80 ? -12.358 -2.004 26.493 1.00 78.56 80 PRO A O 1
ATOM 670 N N . PHE A 1 81 ? -12.661 -2.263 24.286 1.00 78.56 81 PHE A N 1
ATOM 671 C CA . PHE A 1 81 ? -13.962 -2.918 24.440 1.00 78.56 81 PHE A CA 1
ATOM 672 C C . PHE A 1 81 ? -13.837 -4.303 25.091 1.00 78.56 81 PHE A C 1
ATOM 674 O O . PHE A 1 81 ? -14.555 -4.611 26.047 1.00 78.56 81 PHE A O 1
ATOM 681 N N . VAL A 1 82 ? -12.876 -5.114 24.639 1.00 78.75 82 VAL A N 1
ATOM 682 C CA . VAL A 1 82 ? -12.579 -6.426 25.233 1.00 78.75 82 VAL A CA 1
ATOM 683 C C . VAL A 1 82 ? -12.091 -6.263 26.673 1.00 78.75 82 VAL A C 1
ATOM 685 O O . VAL A 1 82 ? -12.573 -6.962 27.565 1.00 78.75 82 VAL A O 1
ATOM 688 N N . LEU A 1 83 ? -11.209 -5.294 26.939 1.00 79.81 83 LEU A N 1
ATOM 689 C CA . LEU A 1 83 ? -10.697 -5.043 28.286 1.00 79.81 83 LEU A CA 1
ATOM 690 C C . LEU A 1 83 ? -11.800 -4.577 29.250 1.00 79.81 83 LEU A C 1
ATOM 692 O O . LEU A 1 83 ? -11.843 -5.034 30.392 1.00 79.81 83 LEU A O 1
ATOM 696 N N . ARG A 1 84 ? -12.730 -3.723 28.803 1.00 80.19 84 ARG A N 1
ATOM 697 C CA . ARG A 1 84 ? -13.888 -3.293 29.607 1.00 80.19 84 ARG A CA 1
ATOM 698 C C . ARG A 1 84 ? -14.843 -4.453 29.900 1.00 80.19 84 ARG A C 1
ATOM 700 O O . ARG A 1 84 ? -15.372 -4.542 31.006 1.00 80.19 84 ARG A O 1
ATOM 707 N N . SER A 1 85 ? -15.059 -5.348 28.936 1.00 81.12 85 SER A N 1
ATOM 708 C CA . SER A 1 85 ? -15.885 -6.547 29.129 1.00 81.12 85 SER A CA 1
ATOM 709 C C . SER A 1 85 ? -15.267 -7.499 30.159 1.00 81.12 85 SER A C 1
ATOM 711 O O . SER A 1 85 ? -15.960 -7.951 31.071 1.00 81.12 85 SER A O 1
ATOM 713 N N . ASN A 1 86 ? -13.953 -7.726 30.083 1.00 82.56 86 ASN A N 1
ATOM 714 C CA . ASN A 1 86 ? -13.234 -8.585 31.025 1.00 82.56 86 ASN A CA 1
ATOM 715 C C . ASN A 1 86 ? -13.216 -8.009 32.451 1.00 82.56 86 ASN A C 1
ATOM 717 O O . ASN A 1 86 ? -13.496 -8.749 33.391 1.00 82.56 86 ASN A O 1
ATOM 721 N N . HIS A 1 87 ? -13.004 -6.697 32.624 1.00 82.44 87 HIS A N 1
ATOM 722 C CA . HIS A 1 87 ? -13.097 -6.055 33.946 1.00 82.44 87 HIS A CA 1
ATOM 723 C C . HIS A 1 87 ? -14.493 -6.195 34.569 1.00 82.44 87 HIS A C 1
ATOM 725 O O . HIS A 1 87 ? -14.612 -6.512 35.749 1.00 82.44 87 HIS A O 1
ATOM 731 N N . ARG A 1 88 ? -15.565 -6.031 33.779 1.00 79.81 88 ARG A N 1
ATOM 732 C CA . ARG A 1 88 ? -16.945 -6.212 34.269 1.00 79.81 88 ARG A CA 1
ATOM 733 C C . ARG A 1 88 ? -17.266 -7.661 34.635 1.00 79.81 88 ARG A C 1
ATOM 735 O O . ARG A 1 88 ? -18.097 -7.879 35.509 1.00 79.81 88 ARG A O 1
ATOM 742 N N . LYS A 1 89 ? -16.655 -8.641 33.963 1.00 80.44 89 LYS A N 1
ATOM 743 C CA . LYS A 1 89 ? -16.799 -10.063 34.314 1.00 80.44 89 LYS A CA 1
ATOM 744 C C . LYS A 1 89 ? -16.048 -10.397 35.603 1.00 80.44 89 LYS A C 1
ATOM 746 O O . LYS A 1 89 ? -16.619 -11.067 36.452 1.00 80.44 89 LYS A O 1
ATOM 751 N N . ALA A 1 90 ? -14.834 -9.874 35.779 1.00 79.69 90 ALA A N 1
ATOM 752 C CA . ALA A 1 90 ? -14.048 -10.063 36.998 1.00 79.69 90 ALA A CA 1
ATOM 753 C C . ALA A 1 90 ? -14.726 -9.449 38.239 1.00 79.69 90 ALA A C 1
ATOM 755 O O . ALA A 1 90 ? -14.784 -10.096 39.274 1.00 79.69 90 ALA A O 1
ATOM 756 N N . GLN A 1 91 ? -15.321 -8.255 38.121 1.00 77.19 91 GLN A N 1
ATOM 757 C CA . GLN A 1 91 ? -16.051 -7.609 39.226 1.00 77.19 91 GLN A CA 1
ATOM 758 C C . GLN A 1 91 ? -17.383 -8.274 39.603 1.00 77.19 91 GLN A C 1
ATOM 760 O O . GLN A 1 91 ? -17.932 -7.960 40.648 1.00 77.19 91 GLN A O 1
ATOM 765 N N . ARG A 1 92 ? -17.945 -9.140 38.750 1.00 71.88 92 ARG A N 1
ATOM 766 C CA . ARG A 1 92 ? -19.190 -9.878 39.038 1.00 71.88 92 ARG A CA 1
ATOM 767 C C . ARG A 1 92 ? -18.945 -11.263 39.644 1.00 71.88 92 ARG A C 1
ATOM 769 O O . ARG A 1 92 ? -19.910 -11.919 40.015 1.00 71.88 92 ARG A O 1
ATOM 776 N N . ALA A 1 93 ? -17.696 -11.726 39.651 1.00 71.06 93 ALA A N 1
ATOM 777 C CA . ALA A 1 93 ? -17.309 -13.064 40.093 1.00 71.06 93 ALA A CA 1
ATOM 778 C C . ALA A 1 93 ? -16.637 -13.083 41.482 1.00 71.06 93 ALA A C 1
ATOM 780 O O . ALA A 1 93 ? -16.240 -14.156 41.931 1.00 71.06 93 ALA A O 1
ATOM 781 N N . GLY A 1 94 ? -16.499 -11.925 42.136 1.00 54.72 94 GLY A N 1
ATOM 782 C CA . GLY A 1 94 ? -16.118 -11.777 43.545 1.00 54.72 94 GLY A CA 1
ATOM 783 C C . GLY A 1 94 ? -17.222 -11.064 44.306 1.00 54.72 94 GLY A C 1
ATOM 784 O O . GLY A 1 94 ? -17.332 -11.322 45.521 1.00 54.72 94 GLY A O 1
#

pLDDT: mean 79.8, std 9.54, range [54.72, 91.69]

Sequence (94 aa):
MIFILSLFGYLAFMVIFKWCFYNVEISQIAPSILIHFINMFLFTYNDPSNVSLYDHQQEIQSFLVIVAIIAVPWMLFLKPFVLRSNHRKAQRAG

Organism: Scyliorhinus torazame (NCBI:txid75743)

Secondary structure (DSSP, 8-state):
-HHHIIIIIHHHHHHHHHHHH--TTTTTT---HHHHHHHHHHT----TTS--SSTTHHHHHHHHHHHHHHHHHHHHHHHHHHHHHHHHHHTT--

InterPro domains:
  IPR002490 V-type ATPase, V0 complex, 116kDa subunit family [PF01496] (1-92)
  IPR002490 V-type ATPase, V0 complex, 116kDa subunit family [PTHR11629] (1-90)

Foldseek 3Di:
DLLCCLQVVVLVVVVVLCVVPDDPVCVVLRFDSVVVSVCLLVLNDPDPSGDDSDPPPSVSSVVSNVSNVVVVVVVVVCVVVVVVVVVVVVVVVD